Protein AF-T1IF25-F1 (afdb_monomer_lite)

Radius of gyration: 28.46 Å; chains: 1; bounding box: 79×57×65 Å

pLDDT: mean 77.23, std 15.13, range [43.88, 93.62]

Secondary structure (DSSP, 8-state):
--HHHHHHHHHHHHHHHHHHHHHHHTT-----------------------SS--SS-SSSHHHHHHHHHHHHHHHHHHHHHHHHHHHHTTGGGTTTT-TTHHIIIIIHHHHHHHT-S-----SSHHHHHHHTT--HHHHHHHHHHHHHHHHHHHHHHHHHHHHHHHHHHHHHHS-----

InterPro domains:
  IPR016719 Guided entry of tail-anchored proteins factor CAMLG [PF14963] (3-39)

Structure (mmCIF, N/CA/C/O backbone):
data_AF-T1IF25-F1
#
_entry.id   AF-T1IF25-F1
#
loop_
_atom_site.group_PDB
_atom_site.id
_atom_site.type_symbol
_atom_site.label_atom_id
_atom_site.label_alt_id
_atom_site.label_comp_id
_atom_site.label_asym_id
_atom_site.label_entity_id
_atom_site.label_seq_id
_atom_site.pdbx_PDB_ins_code
_atom_site.Cartn_x
_atom_site.Cartn_y
_atom_site.Cartn_z
_atom_site.occupancy
_atom_site.B_iso_or_equiv
_atom_site.auth_seq_id
_atom_site.auth_comp_id
_atom_site.auth_asym_id
_atom_site.auth_atom_id
_atom_site.pdbx_PDB_model_num
ATOM 1 N N . MET A 1 1 ? 49.041 -10.705 -25.505 1.00 64.25 1 MET A N 1
ATOM 2 C CA . MET A 1 1 ? 47.933 -11.659 -25.750 1.00 64.25 1 MET A CA 1
ATOM 3 C C . MET A 1 1 ? 47.394 -11.433 -27.155 1.00 64.25 1 MET A C 1
ATOM 5 O O . MET A 1 1 ? 46.808 -10.383 -27.405 1.00 64.25 1 MET A O 1
ATOM 9 N N . ASP A 1 2 ? 47.605 -12.387 -28.061 1.00 85.00 2 ASP A N 1
ATOM 10 C CA . ASP A 1 2 ? 47.211 -12.260 -29.470 1.00 85.00 2 ASP A CA 1
ATOM 11 C C . ASP A 1 2 ? 45.689 -12.212 -29.666 1.00 85.00 2 ASP A C 1
ATOM 13 O O . ASP A 1 2 ? 44.914 -12.852 -28.957 1.00 85.00 2 ASP A O 1
ATOM 17 N N . ALA A 1 3 ? 45.222 -11.444 -30.651 1.00 86.75 3 ALA A N 1
ATOM 18 C CA . ALA A 1 3 ? 43.794 -11.355 -30.981 1.00 86.75 3 ALA A CA 1
ATOM 19 C C . ALA A 1 3 ? 43.196 -12.719 -31.382 1.00 86.75 3 ALA A C 1
ATOM 21 O O . ALA A 1 3 ? 42.035 -13.010 -31.084 1.00 86.75 3 ALA A O 1
ATOM 22 N N . ARG A 1 4 ? 44.016 -13.582 -31.991 1.00 89.44 4 ARG A N 1
ATOM 23 C CA . ARG A 1 4 ? 43.636 -14.930 -32.419 1.00 89.44 4 ARG A CA 1
ATOM 24 C C . ARG A 1 4 ? 43.272 -15.839 -31.240 1.00 89.44 4 ARG A C 1
ATOM 26 O O . ARG A 1 4 ? 42.238 -16.499 -31.287 1.00 89.44 4 ARG A O 1
ATOM 33 N N . SER A 1 5 ? 44.035 -15.792 -30.145 1.00 88.81 5 SER A N 1
ATOM 34 C CA . SER A 1 5 ? 43.760 -16.624 -28.964 1.00 88.81 5 SER A CA 1
ATOM 35 C C . SER A 1 5 ? 42.458 -16.224 -28.258 1.00 88.81 5 SER A C 1
ATOM 37 O O . SER A 1 5 ? 41.712 -17.083 -27.789 1.00 88.81 5 SER A O 1
ATOM 39 N N . ARG A 1 6 ? 42.110 -14.928 -28.260 1.00 88.25 6 ARG A N 1
ATOM 40 C CA . ARG A 1 6 ? 40.828 -14.433 -27.723 1.00 88.25 6 ARG A CA 1
ATOM 41 C C . ARG A 1 6 ? 39.628 -14.891 -28.551 1.00 88.25 6 ARG A C 1
ATOM 43 O O . ARG A 1 6 ? 38.598 -15.267 -27.988 1.00 88.25 6 ARG A O 1
ATOM 50 N N . MET A 1 7 ? 39.755 -14.884 -29.877 1.00 89.31 7 MET A N 1
ATOM 51 C CA . MET A 1 7 ? 38.696 -15.356 -30.772 1.00 89.31 7 MET A CA 1
ATOM 52 C C . MET A 1 7 ? 38.455 -16.862 -30.605 1.00 89.31 7 MET A C 1
ATOM 54 O O . MET A 1 7 ? 37.305 -17.294 -30.500 1.00 89.31 7 MET A O 1
ATOM 58 N N . GLU A 1 8 ? 39.525 -17.652 -30.497 1.00 91.75 8 GLU A N 1
ATOM 59 C CA . GLU A 1 8 ? 39.437 -19.096 -30.264 1.00 91.75 8 GLU A CA 1
ATOM 60 C C . GLU A 1 8 ? 38.813 -19.425 -28.899 1.00 91.75 8 GLU A C 1
ATOM 62 O O . GLU A 1 8 ? 37.934 -20.286 -28.817 1.00 91.75 8 GLU A O 1
ATOM 67 N N . ALA A 1 9 ? 39.164 -18.684 -27.841 1.00 90.44 9 ALA A N 1
ATOM 68 C CA . ALA A 1 9 ? 38.546 -18.839 -26.523 1.00 90.44 9 ALA A CA 1
ATOM 69 C C . ALA A 1 9 ? 37.036 -18.531 -26.543 1.00 90.44 9 ALA A C 1
ATOM 71 O O . ALA A 1 9 ? 36.236 -19.271 -25.964 1.00 90.44 9 ALA A O 1
ATOM 72 N N . ARG A 1 10 ? 36.620 -17.471 -27.252 1.00 88.75 10 ARG A N 1
ATOM 73 C CA . ARG A 1 10 ? 35.197 -17.124 -27.400 1.00 88.75 10 ARG A CA 1
ATOM 74 C C . ARG A 1 10 ? 34.437 -18.191 -28.188 1.00 88.75 10 ARG A C 1
ATOM 76 O O . ARG A 1 10 ? 33.341 -18.571 -27.783 1.00 88.75 10 ARG A O 1
ATOM 83 N N . ARG A 1 11 ? 35.032 -18.716 -29.265 1.00 93.06 11 ARG A N 1
ATOM 84 C CA . ARG A 1 11 ? 34.446 -19.797 -30.072 1.00 93.06 11 ARG A CA 1
ATOM 85 C C . ARG A 1 11 ? 34.209 -21.059 -29.237 1.00 93.06 11 ARG A C 1
ATOM 87 O O . ARG A 1 11 ? 33.128 -21.633 -29.322 1.00 93.06 11 ARG A O 1
ATOM 94 N N . ARG A 1 12 ? 35.166 -21.449 -28.386 1.00 92.62 12 ARG A N 1
ATOM 95 C CA . ARG A 1 12 ? 35.017 -22.603 -27.478 1.00 92.62 12 ARG A CA 1
ATOM 96 C C . ARG A 1 12 ? 33.873 -22.417 -26.479 1.00 92.62 12 ARG A C 1
ATOM 98 O O . ARG A 1 12 ? 33.061 -23.322 -26.331 1.00 92.62 12 ARG A O 1
ATOM 105 N N . LYS A 1 13 ? 33.749 -21.234 -25.863 1.00 89.31 13 LYS A N 1
ATOM 106 C CA . LYS A 1 13 ? 32.645 -20.938 -24.928 1.00 89.31 13 LYS A CA 1
ATOM 107 C C . LYS A 1 13 ? 31.266 -21.029 -25.588 1.00 89.31 13 LYS A C 1
ATOM 109 O O . LYS A 1 13 ? 30.337 -21.546 -24.976 1.00 89.31 13 LYS A O 1
ATOM 114 N N . ILE A 1 14 ? 31.134 -20.545 -26.825 1.00 88.44 14 ILE A N 1
ATOM 115 C CA . ILE A 1 14 ? 29.867 -20.613 -27.571 1.00 88.44 14 ILE A CA 1
ATOM 116 C C . ILE A 1 14 ? 29.489 -22.070 -27.856 1.00 88.44 14 ILE A C 1
ATOM 118 O O . ILE A 1 14 ? 28.343 -22.451 -27.634 1.00 88.44 14 ILE A O 1
ATOM 122 N N . LEU A 1 15 ? 30.452 -22.886 -28.294 1.00 90.25 15 LEU A N 1
ATOM 123 C CA . LEU A 1 15 ? 30.216 -24.303 -28.575 1.00 90.25 15 LEU A CA 1
ATOM 124 C C . LEU A 1 15 ? 29.835 -25.083 -27.312 1.00 90.25 15 LEU A C 1
ATOM 126 O O . LEU A 1 15 ? 28.842 -25.800 -27.336 1.00 90.25 15 LEU A O 1
ATOM 130 N N . MET A 1 16 ? 30.538 -24.868 -26.195 1.00 88.00 16 MET A N 1
ATOM 131 C CA . MET A 1 16 ? 30.204 -25.504 -24.912 1.00 88.00 16 MET A CA 1
ATOM 132 C C . MET A 1 16 ? 28.802 -25.123 -24.419 1.00 88.00 16 MET A C 1
ATOM 134 O O . MET A 1 16 ? 28.064 -25.970 -23.923 1.00 88.00 16 MET A O 1
ATOM 138 N N . ASN A 1 17 ? 28.398 -23.857 -24.580 1.00 89.12 17 ASN A N 1
ATOM 139 C CA . ASN A 1 17 ? 27.050 -23.425 -24.207 1.00 89.12 17 ASN A CA 1
ATOM 140 C C . ASN A 1 17 ? 25.980 -24.070 -25.104 1.00 89.12 17 ASN A C 1
ATOM 142 O O . ASN A 1 17 ? 24.959 -24.542 -24.605 1.00 89.12 17 ASN A O 1
ATOM 146 N N . ALA A 1 18 ? 26.225 -24.134 -26.417 1.00 85.06 18 ALA A N 1
ATOM 147 C CA . ALA A 1 18 ? 25.321 -24.782 -27.363 1.00 85.06 18 ALA A CA 1
ATOM 148 C C . ALA A 1 18 ? 25.164 -26.285 -27.074 1.00 85.06 18 ALA A C 1
ATOM 150 O O . ALA A 1 18 ? 24.042 -26.788 -27.062 1.00 85.06 18 ALA A O 1
ATOM 151 N N . GLU A 1 19 ? 26.261 -26.979 -26.769 1.00 87.56 19 GLU A N 1
ATOM 152 C CA . GLU A 1 19 ? 26.261 -28.400 -26.410 1.00 87.56 19 GLU A CA 1
ATOM 153 C C . GLU A 1 19 ? 25.505 -28.659 -25.099 1.00 87.56 19 GLU A C 1
ATOM 155 O O . GLU A 1 19 ? 24.646 -29.539 -25.045 1.00 87.56 19 GLU A O 1
ATOM 160 N N . ALA A 1 20 ? 25.727 -27.835 -24.070 1.00 84.38 20 ALA A N 1
ATOM 161 C CA . ALA A 1 20 ? 24.993 -27.929 -22.808 1.00 84.38 20 ALA A CA 1
ATOM 162 C C . ALA A 1 20 ? 23.478 -27.734 -23.003 1.00 84.38 20 ALA A C 1
ATOM 164 O O . ALA A 1 20 ? 22.670 -28.476 -22.437 1.00 84.38 20 ALA A O 1
ATOM 165 N N . ARG A 1 21 ? 23.073 -26.767 -23.841 1.00 84.75 21 ARG A N 1
ATOM 166 C CA . ARG A 1 21 ? 21.657 -26.546 -24.183 1.00 84.75 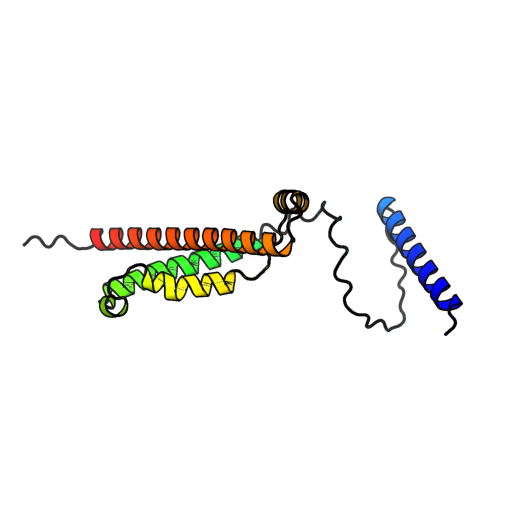21 ARG A CA 1
ATOM 167 C C . ARG A 1 21 ? 21.063 -27.727 -24.945 1.00 84.75 21 ARG A C 1
ATOM 169 O O . ARG A 1 21 ? 19.937 -28.121 -24.653 1.00 84.75 21 ARG A O 1
ATOM 176 N N . MET A 1 22 ? 21.809 -28.296 -25.888 1.00 84.62 22 MET A N 1
ATOM 177 C CA . MET A 1 22 ? 21.365 -29.450 -26.667 1.00 84.62 22 MET A CA 1
ATOM 178 C C . MET A 1 22 ? 21.191 -30.691 -25.784 1.00 84.62 22 MET A C 1
ATOM 180 O O . MET A 1 22 ? 20.152 -31.342 -25.850 1.00 84.62 22 MET A O 1
ATOM 184 N N . ASN A 1 23 ? 22.145 -30.972 -24.892 1.00 85.31 23 ASN A N 1
ATOM 185 C CA . ASN A 1 23 ? 22.061 -32.100 -23.961 1.00 85.31 23 ASN A CA 1
ATOM 186 C C . ASN A 1 23 ? 20.857 -31.983 -23.014 1.00 85.31 23 ASN A C 1
ATOM 188 O O . ASN A 1 23 ? 20.176 -32.979 -22.773 1.00 85.31 23 ASN A O 1
ATOM 192 N N . LYS A 1 24 ? 20.537 -30.762 -22.558 1.00 84.19 24 LYS A N 1
ATOM 193 C CA . LYS A 1 24 ? 19.335 -30.488 -21.755 1.00 84.19 24 LYS A CA 1
ATOM 194 C C . LYS A 1 24 ? 18.037 -30.791 -22.515 1.00 84.19 24 LYS A C 1
ATOM 196 O O . LYS A 1 24 ? 17.118 -31.345 -21.927 1.00 84.19 24 LYS A O 1
ATOM 201 N N . ILE A 1 25 ? 17.962 -30.453 -23.806 1.00 83.12 25 ILE A N 1
ATOM 202 C CA . ILE A 1 25 ? 16.785 -30.740 -24.650 1.00 83.12 25 ILE A CA 1
ATOM 203 C C . ILE A 1 25 ? 16.655 -32.243 -24.924 1.00 83.12 25 ILE A C 1
ATOM 205 O O . ILE A 1 25 ? 15.550 -32.772 -24.945 1.00 83.12 25 ILE A O 1
ATOM 209 N N . MET A 1 26 ? 17.776 -32.946 -25.096 1.00 85.25 26 MET A N 1
ATOM 210 C CA . MET A 1 26 ? 17.784 -34.386 -25.366 1.00 85.25 26 MET A CA 1
ATOM 211 C C . MET A 1 26 ? 17.507 -35.259 -24.131 1.00 85.25 26 MET A C 1
ATOM 213 O O . MET A 1 26 ? 17.527 -36.481 -24.251 1.00 85.25 26 MET A O 1
ATOM 217 N N . GLY A 1 27 ? 17.293 -34.667 -22.948 1.00 83.38 27 GLY A N 1
ATOM 218 C CA . GLY A 1 27 ? 17.031 -35.412 -21.713 1.00 83.38 27 GLY A CA 1
ATOM 219 C C . GLY A 1 27 ? 18.188 -36.317 -21.278 1.00 83.38 27 GLY A C 1
ATOM 220 O O . GLY A 1 27 ? 17.987 -37.228 -20.477 1.00 83.38 27 GLY A O 1
ATOM 221 N N . LYS A 1 28 ? 19.400 -36.096 -21.805 1.00 79.38 28 LYS A N 1
ATOM 222 C CA . LYS A 1 28 ? 20.576 -36.859 -21.388 1.00 79.38 28 LYS A CA 1
ATOM 223 C C . LYS A 1 28 ? 20.979 -36.393 -19.985 1.00 79.38 28 LYS A C 1
ATOM 225 O O . LYS A 1 28 ? 21.111 -35.181 -19.790 1.00 79.38 28 LYS A O 1
ATOM 230 N N . PRO A 1 29 ? 21.174 -37.306 -19.015 1.00 68.44 29 PRO A N 1
ATOM 231 C CA . PRO A 1 29 ? 21.666 -36.932 -17.697 1.00 68.44 29 PRO A CA 1
ATOM 232 C C . PRO A 1 29 ? 23.011 -36.222 -17.869 1.00 68.44 29 PRO A C 1
ATOM 234 O O . PRO A 1 29 ? 23.917 -36.722 -18.533 1.00 68.44 29 PRO A O 1
ATOM 237 N N . TYR A 1 30 ? 23.097 -35.001 -17.345 1.00 63.19 30 TYR A N 1
ATOM 238 C CA . TYR A 1 30 ? 24.302 -34.190 -17.415 1.00 63.19 30 TYR A CA 1
ATOM 239 C C . TYR A 1 30 ? 25.357 -34.819 -16.501 1.00 63.19 30 TYR A C 1
ATOM 241 O O . TYR A 1 30 ? 25.288 -34.665 -15.283 1.00 63.19 30 TYR A O 1
ATOM 249 N N . GLU A 1 31 ? 26.317 -35.545 -17.074 1.00 68.00 31 GLU A N 1
ATOM 250 C CA . GLU A 1 31 ? 27.509 -35.952 -16.334 1.00 68.00 31 GLU A CA 1
ATOM 251 C C . GLU A 1 31 ? 28.360 -34.707 -16.091 1.00 68.00 31 GLU A C 1
ATOM 253 O O . GLU A 1 31 ? 29.011 -34.165 -16.989 1.00 68.00 31 GLU A O 1
ATOM 258 N N . MET A 1 32 ? 28.284 -34.207 -14.861 1.00 55.75 32 MET A N 1
ATOM 259 C CA . MET A 1 32 ? 29.058 -33.074 -14.383 1.00 55.75 32 MET A CA 1
ATOM 260 C C . MET A 1 32 ? 30.516 -33.524 -14.289 1.00 55.75 32 MET A C 1
ATOM 262 O O . MET A 1 32 ? 30.965 -34.044 -13.277 1.00 55.75 32 MET A O 1
ATOM 266 N N . LYS A 1 33 ? 31.249 -33.405 -15.399 1.00 58.69 33 LYS A N 1
ATOM 267 C CA . LYS A 1 33 ? 32.688 -33.645 -15.410 1.00 58.69 33 LYS A CA 1
ATOM 268 C C . LYS A 1 33 ? 33.339 -32.474 -14.685 1.00 58.69 33 LYS A C 1
ATOM 270 O O . LYS A 1 33 ? 33.445 -31.388 -15.254 1.00 58.69 33 LYS A O 1
ATOM 275 N N . ASP A 1 34 ? 33.678 -32.703 -13.419 1.00 54.19 34 ASP A N 1
ATOM 276 C CA . ASP A 1 34 ? 34.286 -31.742 -12.504 1.00 54.19 34 ASP A CA 1
ATOM 277 C C . ASP A 1 34 ? 35.460 -31.017 -13.167 1.00 54.19 34 ASP A C 1
ATOM 279 O O . ASP A 1 34 ? 36.566 -31.540 -13.304 1.00 54.19 34 ASP A O 1
ATOM 283 N N . ALA A 1 35 ? 35.202 -29.786 -13.600 1.00 53.34 35 ALA A N 1
ATOM 284 C CA . ALA A 1 35 ? 36.230 -28.834 -13.970 1.00 53.34 35 ALA A CA 1
ATOM 285 C C . ALA A 1 35 ? 36.647 -28.091 -12.697 1.00 53.34 35 ALA A C 1
ATOM 287 O O . ALA A 1 35 ? 36.254 -26.946 -12.463 1.00 53.34 35 ALA A O 1
ATOM 288 N N . LEU A 1 36 ? 37.434 -28.772 -11.862 1.00 58.09 36 LEU A N 1
ATOM 289 C CA . LEU A 1 36 ? 38.383 -28.087 -10.998 1.00 58.09 36 LEU A CA 1
ATOM 290 C C . LEU A 1 36 ? 39.420 -27.456 -11.936 1.00 58.09 36 LEU A C 1
ATOM 292 O O . LEU A 1 36 ? 40.178 -28.172 -12.582 1.00 58.09 36 LEU A O 1
ATOM 296 N N . ASP A 1 37 ? 39.337 -26.143 -12.138 1.00 47.44 37 ASP A N 1
ATOM 297 C CA . ASP A 1 37 ? 40.474 -25.237 -11.955 1.00 47.44 37 ASP A CA 1
ATOM 298 C C . ASP A 1 37 ? 40.253 -23.856 -12.590 1.00 47.44 37 ASP A C 1
ATOM 300 O O . ASP A 1 37 ? 39.812 -23.694 -13.728 1.00 47.44 37 ASP A O 1
ATOM 304 N N . ALA A 1 38 ? 40.698 -22.869 -11.814 1.00 49.00 38 ALA A N 1
ATOM 305 C CA . ALA A 1 38 ? 41.220 -21.572 -12.229 1.00 49.00 38 ALA A CA 1
ATOM 306 C C . ALA A 1 38 ? 40.239 -20.484 -12.726 1.00 49.00 38 ALA A C 1
ATOM 308 O O . ALA A 1 38 ? 39.991 -20.283 -13.910 1.00 49.00 38 ALA A O 1
ATOM 309 N N . ALA A 1 39 ? 39.847 -19.667 -11.744 1.00 51.88 39 ALA A N 1
ATOM 310 C CA . ALA A 1 39 ? 40.307 -18.282 -11.595 1.00 51.88 39 ALA A CA 1
ATOM 311 C C . ALA A 1 39 ? 39.876 -17.197 -12.610 1.00 51.88 39 ALA A C 1
ATOM 313 O O . ALA A 1 39 ? 40.082 -17.273 -13.816 1.00 51.88 39 ALA A O 1
ATOM 314 N N . ASN A 1 40 ? 39.454 -16.075 -12.012 1.00 54.19 40 ASN A N 1
ATOM 315 C CA . ASN A 1 40 ? 39.461 -14.710 -12.546 1.00 54.19 40 ASN A CA 1
ATOM 316 C C . ASN A 1 40 ? 38.538 -14.393 -13.729 1.00 54.19 40 ASN A C 1
ATOM 318 O O . ASN A 1 40 ? 38.981 -14.301 -14.870 1.00 54.19 40 ASN A O 1
ATOM 322 N N . VAL A 1 41 ? 37.292 -14.012 -13.418 1.00 47.44 41 VAL A N 1
ATOM 323 C CA . VAL A 1 41 ? 36.621 -12.911 -14.131 1.00 47.44 41 VAL A CA 1
ATOM 324 C C . VAL A 1 41 ? 35.794 -12.090 -13.136 1.00 47.44 41 VAL A C 1
ATOM 326 O O . VAL A 1 41 ? 34.608 -12.333 -12.931 1.00 47.44 41 VAL A O 1
ATOM 329 N N . SER A 1 42 ? 36.429 -11.083 -12.536 1.00 52.12 42 SER A N 1
ATOM 330 C CA . SER A 1 42 ? 35.746 -9.839 -12.193 1.00 52.12 42 SER A CA 1
ATOM 331 C C . SER A 1 42 ? 35.396 -9.142 -13.513 1.00 52.12 42 SER A C 1
ATOM 333 O O . SER A 1 42 ? 36.261 -8.676 -14.250 1.00 52.12 42 SER A O 1
ATOM 335 N N . GLY A 1 43 ? 34.116 -9.157 -13.868 1.00 45.81 43 GLY A N 1
ATOM 336 C CA . GLY A 1 43 ? 33.600 -8.542 -15.084 1.00 45.81 43 GLY A CA 1
ATOM 337 C C . GLY A 1 43 ? 32.211 -8.003 -14.805 1.00 45.81 43 GLY A C 1
ATOM 338 O O . GLY A 1 43 ? 31.304 -8.751 -14.454 1.00 45.81 43 GLY A O 1
ATOM 339 N N . GLU A 1 44 ? 32.092 -6.688 -14.893 1.00 44.31 44 GLU A N 1
ATOM 340 C CA . GLU A 1 44 ? 30.930 -5.900 -14.522 1.00 44.31 44 GLU A CA 1
ATOM 341 C C . GLU A 1 44 ? 29.631 -6.346 -15.211 1.00 44.31 44 GLU A C 1
ATOM 343 O O . GLU A 1 44 ? 29.580 -6.617 -16.409 1.00 44.31 44 GLU A O 1
ATOM 348 N N . ARG A 1 45 ? 28.572 -6.390 -14.392 1.00 48.50 45 ARG A N 1
ATOM 349 C CA . ARG A 1 45 ? 27.156 -6.129 -14.694 1.00 48.50 45 ARG A CA 1
ATOM 350 C C . ARG A 1 45 ? 26.787 -6.084 -16.183 1.00 48.50 45 ARG A C 1
ATOM 352 O O . ARG A 1 45 ? 26.772 -5.022 -16.795 1.00 48.50 45 ARG A O 1
ATOM 359 N N . ASN A 1 46 ? 26.322 -7.216 -16.706 1.00 44.88 46 ASN A N 1
ATOM 360 C CA . ASN A 1 46 ? 25.482 -7.247 -17.902 1.00 44.88 46 ASN A CA 1
ATOM 361 C C . ASN A 1 46 ? 24.035 -7.558 -17.483 1.00 44.88 46 ASN A C 1
ATOM 363 O O . ASN A 1 46 ? 23.555 -8.688 -17.564 1.00 44.88 46 ASN A O 1
ATOM 367 N N . ILE A 1 47 ? 23.369 -6.537 -16.938 1.00 52.78 47 ILE A N 1
ATOM 368 C CA . ILE A 1 47 ? 21.927 -6.528 -16.679 1.00 52.78 47 ILE A CA 1
ATOM 369 C C . ILE A 1 47 ? 21.269 -6.164 -18.008 1.00 52.78 47 ILE A C 1
ATOM 371 O O . ILE A 1 47 ? 21.184 -4.986 -18.321 1.00 52.78 47 ILE A O 1
ATOM 375 N N . CYS A 1 48 ? 20.908 -7.167 -18.810 1.00 53.12 48 CYS A N 1
ATOM 376 C CA . CYS A 1 48 ? 19.847 -7.128 -19.829 1.00 53.12 48 CYS A CA 1
ATOM 377 C C . CYS A 1 48 ? 19.975 -8.370 -20.714 1.00 53.12 48 CYS A C 1
ATOM 379 O O . CYS A 1 48 ? 20.708 -8.337 -21.692 1.00 53.12 48 CYS A O 1
ATOM 381 N N . ASN A 1 49 ? 19.310 -9.472 -20.343 1.00 43.94 49 ASN A N 1
ATOM 382 C CA . ASN A 1 49 ? 18.847 -10.533 -21.262 1.00 43.94 49 ASN A CA 1
ATOM 383 C C . ASN A 1 49 ? 17.936 -11.550 -20.536 1.00 43.94 49 ASN A C 1
ATOM 385 O O . ASN A 1 49 ? 18.050 -12.759 -20.715 1.00 43.94 49 ASN A O 1
ATOM 389 N N . GLY A 1 50 ? 17.027 -11.059 -19.688 1.00 43.88 50 GLY A N 1
ATOM 390 C CA . GLY A 1 50 ? 16.103 -11.888 -18.902 1.00 43.88 50 GLY A CA 1
ATOM 391 C C . GLY A 1 50 ? 14.636 -11.814 -19.337 1.00 43.88 50 GLY A C 1
ATOM 392 O O . GLY A 1 50 ? 13.776 -12.109 -18.521 1.00 43.88 50 GLY A O 1
ATOM 393 N N . PHE A 1 51 ? 14.322 -11.377 -20.564 1.00 46.91 51 PHE A N 1
ATOM 394 C CA . PHE A 1 51 ? 12.933 -11.076 -20.962 1.00 46.91 51 PHE A CA 1
ATOM 395 C C . PHE A 1 51 ? 12.215 -12.191 -21.756 1.00 46.91 51 PHE A C 1
ATOM 397 O O . PHE A 1 51 ? 11.052 -12.031 -22.096 1.00 46.91 51 PHE A O 1
ATOM 404 N N . LEU A 1 52 ? 12.862 -13.327 -22.058 1.00 48.56 52 LEU A N 1
ATOM 405 C CA . LEU A 1 52 ? 12.274 -14.370 -22.928 1.00 48.56 52 LEU A CA 1
ATOM 406 C C . LEU A 1 52 ? 12.274 -15.799 -22.352 1.00 48.56 52 LEU A C 1
ATOM 408 O O . LEU A 1 52 ? 12.143 -16.753 -23.107 1.00 48.56 52 LEU A O 1
ATOM 412 N N . ASN A 1 53 ? 12.359 -15.967 -21.029 1.00 44.12 53 ASN A N 1
ATOM 413 C CA . ASN A 1 53 ? 12.102 -17.261 -20.374 1.00 44.12 53 ASN A CA 1
ATOM 414 C C . ASN A 1 53 ? 10.866 -17.157 -19.468 1.00 44.12 53 ASN A C 1
ATOM 416 O O . ASN A 1 53 ? 10.968 -17.234 -18.246 1.00 44.12 53 ASN A O 1
ATOM 420 N N . GLY A 1 54 ? 9.702 -16.924 -20.069 1.00 52.00 54 GLY A N 1
ATOM 421 C CA . GLY A 1 54 ? 8.419 -16.935 -19.373 1.00 52.00 54 GLY A CA 1
ATOM 422 C C . GLY A 1 54 ? 7.713 -18.270 -19.554 1.00 52.00 54 GLY A C 1
ATOM 423 O O . GLY A 1 54 ? 6.822 -18.329 -20.381 1.00 52.00 54 GLY A O 1
ATOM 424 N N . GLU A 1 55 ? 8.114 -19.319 -18.824 1.00 46.28 55 GLU A N 1
ATOM 425 C CA . GLU A 1 55 ? 7.313 -20.557 -18.701 1.00 46.28 55 GLU A CA 1
ATOM 426 C C . GLU A 1 55 ? 7.870 -21.529 -17.633 1.00 46.28 55 GLU A C 1
ATOM 428 O O . GLU A 1 55 ? 8.189 -22.672 -17.927 1.00 46.28 55 GLU A O 1
ATOM 433 N N . ALA A 1 56 ? 8.071 -21.080 -16.383 1.00 44.22 56 ALA A N 1
ATOM 434 C CA . ALA A 1 56 ? 8.285 -21.996 -15.234 1.00 44.22 56 ALA A CA 1
ATOM 435 C C . ALA A 1 56 ? 8.207 -21.345 -13.830 1.00 44.22 56 ALA A C 1
ATOM 437 O O . ALA A 1 56 ? 8.465 -22.023 -12.840 1.00 44.22 56 ALA A O 1
ATOM 438 N N . ALA A 1 57 ? 7.904 -20.047 -13.700 1.00 47.72 57 ALA A N 1
ATOM 439 C CA . ALA A 1 57 ? 7.981 -19.333 -12.415 1.00 47.72 57 ALA A CA 1
ATOM 440 C C . ALA A 1 57 ? 6.614 -19.071 -11.749 1.00 47.72 57 ALA A C 1
ATOM 442 O O . ALA A 1 57 ? 6.496 -18.194 -10.904 1.00 47.72 57 ALA A O 1
ATOM 443 N N . THR A 1 58 ? 5.560 -19.805 -12.112 1.00 50.16 58 THR A N 1
ATOM 444 C CA . THR A 1 58 ? 4.187 -19.491 -11.678 1.00 50.16 58 THR A CA 1
ATOM 445 C C . THR A 1 58 ? 3.759 -20.091 -10.335 1.00 50.16 58 THR A C 1
ATOM 447 O O . THR A 1 58 ? 2.650 -19.797 -9.901 1.00 50.16 58 THR A O 1
ATOM 450 N N . SER A 1 59 ? 4.585 -20.884 -9.635 1.00 48.28 59 SER A N 1
ATOM 451 C CA . SER A 1 59 ? 4.143 -21.528 -8.379 1.00 48.28 59 SER A CA 1
ATOM 452 C C . SER A 1 59 ? 4.803 -21.033 -7.088 1.00 48.28 59 SER A C 1
ATOM 454 O O . SER A 1 59 ? 4.266 -21.310 -6.023 1.00 48.28 59 SER A O 1
ATOM 456 N N . PHE A 1 60 ? 5.918 -20.293 -7.138 1.00 48.31 60 PHE A N 1
ATOM 457 C CA . PHE A 1 60 ? 6.640 -19.858 -5.923 1.00 48.31 60 PHE A CA 1
ATOM 458 C C . PHE A 1 60 ? 6.464 -18.374 -5.561 1.00 48.31 60 PHE A C 1
ATOM 460 O O . PHE A 1 60 ? 6.836 -17.959 -4.467 1.00 48.31 60 PHE A O 1
ATOM 467 N N . GLU A 1 61 ? 5.858 -17.565 -6.432 1.00 50.38 61 GLU A N 1
ATOM 468 C CA . GLU A 1 61 ? 5.677 -16.121 -6.197 1.00 50.38 61 GLU A CA 1
ATOM 469 C C . GLU A 1 61 ? 4.411 -15.782 -5.380 1.00 50.38 61 GLU A C 1
ATOM 471 O O . GLU A 1 61 ? 4.251 -14.664 -4.881 1.00 50.38 61 GLU A O 1
ATOM 476 N N . ASN A 1 62 ? 3.510 -16.754 -5.195 1.00 53.31 62 ASN A N 1
ATOM 477 C CA . ASN A 1 62 ? 2.205 -16.513 -4.576 1.00 53.31 62 ASN A CA 1
ATOM 478 C C . ASN A 1 62 ? 2.228 -16.607 -3.034 1.00 53.31 62 ASN A C 1
ATOM 480 O O . ASN A 1 62 ? 1.456 -15.920 -2.370 1.00 53.31 62 ASN A O 1
ATOM 484 N N . GLU A 1 63 ? 3.140 -17.388 -2.439 1.00 53.62 63 GLU A N 1
ATOM 485 C CA . GLU A 1 63 ? 3.225 -17.532 -0.971 1.00 53.62 63 GLU A CA 1
ATOM 486 C C . GLU A 1 63 ? 3.957 -16.372 -0.277 1.00 53.62 63 GLU A C 1
ATOM 488 O O . GLU A 1 63 ? 3.629 -16.011 0.852 1.00 53.62 63 GLU A O 1
ATOM 493 N N . ILE A 1 64 ? 4.910 -15.720 -0.948 1.00 55.75 64 ILE A N 1
ATOM 494 C CA . ILE A 1 64 ? 5.644 -14.580 -0.367 1.00 55.75 64 ILE A CA 1
ATOM 495 C C . ILE A 1 64 ? 4.750 -13.327 -0.306 1.00 55.75 64 ILE A C 1
ATOM 497 O O . ILE A 1 64 ? 4.887 -12.490 0.588 1.00 55.75 64 ILE A O 1
ATOM 501 N N . SER A 1 65 ? 3.777 -13.213 -1.214 1.00 59.16 65 SER A N 1
ATOM 502 C CA . SER A 1 65 ? 2.902 -12.040 -1.309 1.00 59.16 65 SER A CA 1
ATOM 503 C C . SER A 1 65 ? 1.872 -11.949 -0.177 1.00 59.16 65 SER A C 1
ATOM 505 O O . SER A 1 65 ? 1.505 -10.845 0.231 1.00 59.16 65 SER A O 1
ATOM 507 N N . THR A 1 66 ? 1.418 -13.079 0.371 1.00 67.25 66 THR A N 1
ATOM 508 C CA . THR A 1 66 ? 0.372 -13.101 1.411 1.00 67.25 66 THR A CA 1
ATOM 509 C C . THR A 1 66 ? 0.894 -12.648 2.771 1.00 67.25 66 THR A C 1
ATOM 511 O O . THR A 1 66 ? 0.221 -11.888 3.467 1.00 67.25 66 THR A O 1
ATOM 514 N N . THR A 1 67 ? 2.116 -13.036 3.140 1.00 72.31 67 THR A N 1
ATOM 515 C CA . THR A 1 67 ? 2.724 -12.641 4.423 1.00 72.31 67 THR A CA 1
ATOM 516 C C . THR A 1 67 ? 3.020 -11.140 4.477 1.00 72.31 67 THR A C 1
ATOM 518 O O . THR A 1 67 ? 2.684 -10.478 5.461 1.00 72.31 67 THR A O 1
ATOM 521 N N . ALA A 1 68 ? 3.547 -10.572 3.389 1.00 70.75 68 ALA A N 1
ATOM 522 C CA . ALA A 1 68 ? 3.796 -9.136 3.277 1.00 70.75 68 ALA A CA 1
ATOM 523 C C . ALA A 1 68 ? 2.496 -8.312 3.267 1.00 70.75 68 ALA A C 1
ATOM 525 O O . ALA A 1 68 ? 2.444 -7.221 3.836 1.00 70.75 68 ALA A O 1
ATOM 526 N N . PHE A 1 69 ? 1.435 -8.827 2.641 1.00 72.25 69 PHE A N 1
ATOM 527 C CA . PHE A 1 69 ? 0.128 -8.174 2.635 1.00 72.25 69 PHE A CA 1
ATOM 528 C C . PHE A 1 69 ? -0.510 -8.145 4.030 1.00 72.25 69 PHE A C 1
ATOM 530 O O . PHE A 1 69 ? -0.992 -7.098 4.460 1.00 72.25 69 PHE A O 1
ATOM 537 N N . ASN A 1 70 ? -0.442 -9.254 4.771 1.00 80.06 70 ASN A N 1
ATOM 538 C CA . ASN A 1 70 ? -0.976 -9.337 6.131 1.00 80.06 70 ASN A CA 1
ATOM 539 C C . ASN A 1 70 ? -0.262 -8.380 7.096 1.00 80.06 70 ASN A C 1
ATOM 541 O O . ASN A 1 70 ? -0.919 -7.716 7.894 1.00 80.06 70 ASN A O 1
ATOM 545 N N . ALA A 1 71 ? 1.064 -8.244 6.985 1.00 79.25 71 ALA A N 1
ATOM 546 C CA 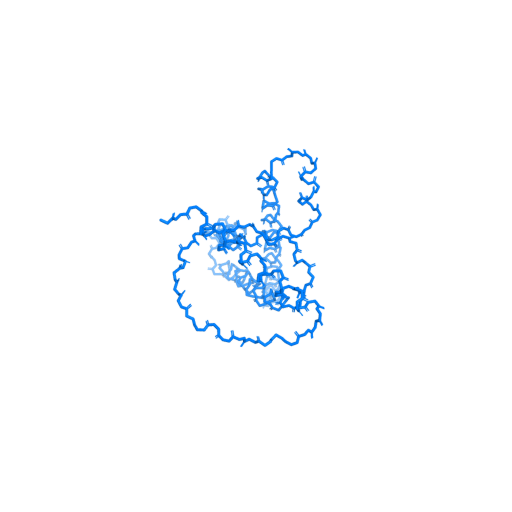. ALA A 1 71 ? 1.810 -7.261 7.771 1.00 79.25 71 ALA A CA 1
ATOM 547 C C . ALA A 1 71 ? 1.317 -5.825 7.502 1.00 79.25 71 ALA A C 1
ATOM 549 O O . ALA A 1 71 ? 1.024 -5.080 8.433 1.00 79.25 71 ALA A O 1
ATOM 550 N N . ARG A 1 72 ? 1.110 -5.469 6.227 1.00 76.50 72 ARG A N 1
ATOM 551 C CA . ARG A 1 72 ? 0.619 -4.138 5.819 1.00 76.50 72 ARG A CA 1
ATOM 552 C C . ARG A 1 72 ? -0.803 -3.841 6.294 1.00 76.50 72 ARG A C 1
ATOM 554 O O . ARG A 1 72 ? -1.115 -2.697 6.635 1.00 76.50 72 ARG A O 1
ATOM 561 N N . LEU A 1 73 ? -1.671 -4.854 6.292 1.00 80.06 73 LEU A N 1
ATOM 562 C CA . LEU A 1 73 ? -3.022 -4.741 6.838 1.00 80.06 73 LEU A CA 1
ATOM 563 C C . LEU A 1 73 ? -2.976 -4.440 8.335 1.00 80.06 73 LEU A C 1
ATOM 565 O O . LEU A 1 73 ? -3.644 -3.509 8.781 1.00 80.06 73 LEU A O 1
ATOM 569 N N . ASN A 1 74 ? -2.154 -5.174 9.086 1.00 86.00 74 ASN A N 1
ATOM 570 C CA . ASN A 1 74 ? -2.038 -5.001 10.531 1.00 86.00 74 ASN A CA 1
ATOM 571 C C . ASN A 1 74 ? -1.589 -3.584 10.906 1.00 86.00 74 ASN A C 1
ATOM 573 O O . ASN A 1 74 ? -2.199 -2.976 11.784 1.00 86.00 74 ASN A O 1
ATOM 577 N N . ASP A 1 75 ? -0.607 -3.020 10.198 1.00 82.75 75 ASP A N 1
ATOM 578 C CA . ASP A 1 75 ? -0.121 -1.656 10.460 1.00 82.75 75 ASP A CA 1
ATOM 579 C C . ASP A 1 75 ? -1.214 -0.600 10.233 1.00 82.75 75 ASP A C 1
ATOM 581 O O . ASP A 1 75 ? -1.366 0.350 11.003 1.00 82.75 75 ASP A O 1
ATOM 585 N N . SER A 1 76 ? -2.025 -0.789 9.191 1.00 79.25 76 SER A N 1
ATOM 586 C CA . SER A 1 76 ? -3.112 0.131 8.837 1.00 79.25 76 SER A CA 1
ATOM 587 C C . SER A 1 76 ? -4.271 0.057 9.832 1.00 79.25 76 SER A C 1
ATOM 589 O O . SER A 1 76 ? -4.832 1.083 10.221 1.00 79.25 76 SER A O 1
ATOM 591 N N . VAL A 1 77 ? -4.610 -1.158 10.276 1.00 85.62 77 VAL A N 1
ATOM 592 C CA . VAL A 1 77 ? -5.619 -1.397 11.316 1.00 85.62 77 VAL A CA 1
ATOM 593 C C . VAL A 1 77 ? -5.158 -0.792 12.641 1.00 85.62 77 VAL A C 1
ATOM 595 O O . VAL A 1 77 ? -5.928 -0.081 13.289 1.00 85.62 77 VAL A O 1
ATOM 598 N N . LEU A 1 78 ? -3.892 -0.999 13.015 1.00 87.94 78 LEU A N 1
ATOM 599 C CA . LEU A 1 78 ? -3.304 -0.420 14.221 1.00 87.94 78 LEU A CA 1
ATOM 600 C C . LEU A 1 78 ? -3.357 1.111 14.180 1.00 87.94 78 LEU A C 1
ATOM 602 O O . LEU A 1 78 ? -3.735 1.731 15.171 1.00 87.94 78 LEU A O 1
ATOM 606 N N . LEU A 1 79 ? -3.058 1.722 13.029 1.00 85.31 79 LEU A N 1
ATOM 607 C CA . LEU A 1 79 ? -3.154 3.170 12.849 1.00 85.31 79 LEU A CA 1
ATOM 608 C C . LEU A 1 79 ? -4.597 3.680 13.029 1.00 85.31 79 LEU A C 1
ATOM 610 O O . LEU A 1 79 ? -4.812 4.698 13.692 1.00 85.31 79 LEU A O 1
ATOM 614 N N . GLY A 1 80 ? -5.594 2.969 12.493 1.00 83.00 80 GLY A N 1
ATOM 615 C CA . GLY A 1 80 ? -7.017 3.286 12.685 1.00 83.00 80 GLY A CA 1
ATOM 616 C C . GLY A 1 80 ? -7.474 3.172 14.146 1.00 83.00 80 GLY A C 1
ATOM 617 O O . GLY A 1 80 ? -8.222 4.015 14.643 1.00 83.00 80 GLY A O 1
ATOM 618 N N . ILE A 1 81 ? -6.975 2.170 14.873 1.00 87.00 81 ILE A N 1
ATOM 619 C CA . ILE A 1 81 ? -7.251 2.007 16.308 1.00 87.00 81 ILE A CA 1
ATOM 620 C C . ILE A 1 81 ? -6.584 3.121 17.119 1.00 87.00 81 ILE A C 1
ATOM 622 O O . ILE A 1 81 ? -7.232 3.762 17.947 1.00 87.00 81 ILE A O 1
ATOM 626 N N . LEU A 1 82 ? -5.300 3.382 16.863 1.00 87.50 82 LEU A N 1
ATOM 627 C CA . LEU A 1 82 ? -4.505 4.371 17.588 1.00 87.50 82 LEU A CA 1
ATOM 628 C C . LEU A 1 82 ? -5.070 5.785 17.417 1.00 87.50 82 LEU A C 1
ATOM 630 O O . LEU A 1 82 ? -5.149 6.546 18.377 1.00 87.50 82 LEU A O 1
ATOM 634 N N . THR A 1 83 ? -5.506 6.132 16.207 1.00 85.88 83 THR A N 1
ATOM 635 C CA . THR A 1 83 ? -6.158 7.421 15.935 1.00 85.88 83 THR A CA 1
ATOM 636 C C . THR A 1 83 ? -7.466 7.565 16.690 1.00 85.88 83 THR A C 1
ATOM 638 O O . THR A 1 83 ? -7.684 8.594 17.326 1.00 85.88 83 THR A O 1
ATOM 641 N N . ARG A 1 84 ? -8.318 6.535 16.705 1.00 84.00 84 ARG A N 1
ATOM 642 C CA . ARG A 1 84 ? -9.565 6.583 17.474 1.00 84.00 84 ARG A CA 1
ATOM 643 C C . ARG A 1 84 ? -9.316 6.667 18.983 1.00 84.00 84 ARG A C 1
ATOM 645 O O . ARG A 1 84 ? -9.998 7.441 19.650 1.00 84.00 84 ARG A O 1
ATOM 652 N N . LEU A 1 85 ? -8.324 5.942 19.505 1.00 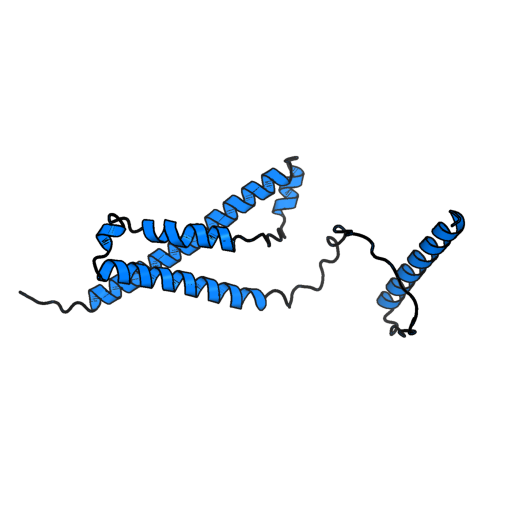84.19 85 LEU A N 1
ATOM 653 C CA . LEU A 1 85 ? -7.874 6.072 20.897 1.00 84.19 85 LEU A CA 1
ATOM 654 C C . LEU A 1 85 ? -7.387 7.492 21.193 1.00 84.19 85 LEU A C 1
ATOM 656 O O . LEU A 1 85 ? -7.758 8.069 22.208 1.00 84.19 85 LEU A O 1
ATOM 660 N N . SER A 1 86 ? -6.616 8.085 20.284 1.00 86.25 86 SER A N 1
ATOM 661 C CA . SER A 1 86 ? -6.133 9.459 20.413 1.00 86.25 86 SER A CA 1
ATOM 662 C C . SER A 1 86 ? -7.289 10.463 20.540 1.00 86.25 86 SER A C 1
ATOM 664 O O . SER A 1 86 ? -7.309 11.284 21.459 1.00 86.25 86 SER A O 1
ATOM 666 N N . TYR A 1 87 ? -8.319 10.330 19.694 1.00 85.25 87 TYR A N 1
ATOM 667 C CA . TYR A 1 87 ? -9.553 11.117 19.807 1.00 85.25 87 TYR A CA 1
ATOM 668 C C . TYR A 1 87 ? -10.282 10.883 21.136 1.00 85.25 87 TYR A C 1
ATOM 670 O O . TYR A 1 87 ? -10.783 11.833 21.732 1.00 85.25 87 TYR A O 1
ATOM 678 N N . PHE A 1 88 ? -10.323 9.638 21.618 1.00 83.69 88 PHE A N 1
ATOM 679 C CA . PHE A 1 88 ? -10.955 9.298 22.894 1.00 83.69 88 PHE A CA 1
ATOM 680 C C . PHE A 1 88 ? -10.260 9.966 24.092 1.00 83.69 88 PHE A C 1
ATOM 682 O O . PHE A 1 88 ? -10.932 10.437 25.003 1.00 83.69 88 PHE A O 1
ATOM 689 N N . PHE A 1 89 ? -8.930 10.089 24.066 1.00 87.31 89 PHE A N 1
ATOM 690 C CA . PHE A 1 89 ? -8.162 10.793 25.102 1.00 87.31 89 PHE A CA 1
ATOM 691 C C . PHE A 1 89 ? -8.234 12.327 25.007 1.00 87.31 89 PHE A C 1
ATOM 693 O O . PHE A 1 89 ? -7.557 13.017 25.767 1.00 87.31 89 PHE A O 1
ATOM 700 N N . GLY A 1 90 ? -9.031 12.887 24.090 1.00 82.25 90 GLY A N 1
ATOM 701 C CA . GLY A 1 90 ? -9.163 14.337 23.935 1.00 82.25 90 GLY A CA 1
ATOM 702 C C . GLY A 1 90 ? -7.968 14.999 23.242 1.00 82.25 90 GLY A C 1
ATOM 703 O O . GLY A 1 90 ? -7.846 16.222 23.269 1.00 82.25 90 GLY A O 1
ATOM 704 N N . LEU A 1 91 ? -7.114 14.231 22.551 1.00 83.19 91 LEU A N 1
ATOM 705 C CA . LEU A 1 91 ? -6.024 14.776 21.724 1.00 83.19 91 LEU A CA 1
ATOM 706 C C . LEU A 1 91 ? -6.543 15.449 20.437 1.00 83.19 91 LEU A C 1
ATOM 708 O O . LEU A 1 91 ? -5.751 15.867 19.596 1.00 83.19 91 LEU A O 1
ATOM 712 N N . SER A 1 92 ? -7.864 15.601 20.284 1.00 80.56 92 SER A N 1
ATOM 713 C CA . SER A 1 92 ? -8.541 16.279 19.170 1.00 80.56 92 SER A CA 1
ATOM 714 C C . SER A 1 92 ? -7.992 17.681 18.887 1.00 80.56 92 SER A C 1
ATOM 716 O O . SER A 1 92 ? -7.961 18.095 17.728 1.00 80.56 92 SER A O 1
ATOM 718 N N . TRP A 1 93 ? -7.505 18.382 19.920 1.00 86.56 93 TRP A N 1
ATOM 719 C CA . TRP A 1 93 ? -6.862 19.692 19.777 1.00 86.56 93 TRP A CA 1
ATOM 720 C C . TRP A 1 93 ? -5.616 19.643 18.879 1.00 86.56 93 TRP A C 1
ATOM 722 O O . TRP A 1 93 ? -5.407 20.537 18.065 1.00 86.56 93 TRP A O 1
ATOM 732 N N . ILE A 1 94 ? -4.830 18.565 18.956 1.00 84.69 94 ILE A N 1
ATOM 733 C CA . ILE A 1 94 ? -3.609 18.391 18.153 1.00 84.69 94 ILE A CA 1
ATOM 734 C C . ILE A 1 94 ? -3.953 18.168 16.675 1.00 84.69 94 ILE A C 1
ATOM 736 O O . ILE A 1 94 ? -3.214 18.595 15.790 1.00 84.69 94 ILE A O 1
ATOM 740 N N . PHE A 1 95 ? -5.085 17.520 16.399 1.00 82.38 95 PHE A N 1
ATOM 741 C CA . PHE A 1 95 ? -5.510 17.177 15.039 1.00 82.38 95 PHE A CA 1
ATOM 742 C C . PHE A 1 95 ? -6.411 18.232 14.397 1.00 82.38 95 PHE A C 1
ATOM 744 O O . PHE A 1 95 ? -6.862 18.033 13.269 1.00 82.38 95 PHE A O 1
ATOM 751 N N . ASN A 1 96 ? -6.660 19.352 15.086 1.00 84.06 96 ASN A N 1
ATOM 752 C CA . ASN A 1 96 ? -7.505 20.442 14.602 1.00 84.06 96 ASN A CA 1
ATOM 753 C C . ASN A 1 96 ? -8.854 19.925 14.059 1.00 84.06 96 ASN A C 1
ATOM 755 O O . ASN A 1 96 ? -9.269 20.306 12.969 1.00 84.06 96 ASN A O 1
ATOM 759 N N . GLU A 1 97 ? -9.450 18.946 14.753 1.00 84.62 97 GLU A N 1
ATOM 760 C CA . GLU A 1 97 ? -10.703 18.259 14.378 1.00 84.62 97 GLU A CA 1
ATOM 761 C C . GLU A 1 97 ? -10.689 17.520 13.022 1.00 84.62 97 GLU A C 1
ATOM 763 O O . GLU A 1 97 ? -11.671 16.885 12.638 1.00 84.62 97 GLU A O 1
ATOM 768 N N . ASN A 1 98 ? -9.560 17.497 12.315 1.00 87.50 98 ASN A N 1
ATOM 769 C CA . ASN A 1 98 ? -9.448 16.890 10.998 1.00 87.50 98 ASN A CA 1
ATOM 770 C C . ASN A 1 98 ? -9.123 15.396 11.096 1.00 87.50 98 ASN A C 1
ATOM 772 O O . ASN A 1 98 ? -7.975 14.999 11.302 1.00 87.50 98 ASN A O 1
ATOM 776 N N . LEU A 1 99 ? -10.124 14.557 10.815 1.00 85.56 99 LEU A N 1
ATOM 777 C CA . LEU A 1 99 ? -9.995 13.093 10.772 1.00 85.56 99 LEU A CA 1
ATOM 778 C C . LEU A 1 99 ? -8.909 12.599 9.792 1.00 85.56 99 LEU A C 1
ATOM 780 O O . LEU A 1 99 ? -8.339 11.520 9.960 1.00 85.56 99 LEU A O 1
ATOM 784 N N . LEU A 1 100 ? -8.636 13.389 8.751 1.00 88.44 100 LEU A N 1
ATOM 785 C CA . LEU A 1 100 ? -7.667 13.089 7.695 1.00 88.44 100 LEU A CA 1
ATOM 786 C C . LEU A 1 100 ? -6.215 13.310 8.119 1.00 88.44 100 LEU A C 1
ATOM 788 O O . LEU A 1 100 ? -5.314 12.696 7.551 1.00 88.44 100 LEU A O 1
ATOM 792 N N . TYR A 1 101 ? -5.970 14.181 9.096 1.00 89.88 101 TYR A N 1
ATOM 793 C CA . TYR A 1 101 ? -4.621 14.608 9.450 1.00 89.88 101 TYR A CA 1
ATOM 794 C C . TYR A 1 101 ? -3.703 13.465 9.916 1.00 89.88 101 TYR A C 1
ATOM 796 O O . TYR A 1 101 ? -2.595 13.350 9.385 1.00 89.88 101 TYR A O 1
ATOM 804 N N . PRO A 1 102 ? -4.124 12.555 10.819 1.00 87.94 102 PRO A N 1
ATOM 805 C CA . PRO A 1 102 ? -3.252 11.455 11.221 1.00 87.94 102 PRO A CA 1
ATOM 806 C C . PRO A 1 102 ? -2.997 10.451 10.089 1.00 87.94 102 PRO A C 1
ATOM 808 O O . PRO A 1 102 ? -1.903 9.892 10.000 1.00 87.94 102 PRO A O 1
ATOM 811 N N . PHE A 1 103 ? -3.961 10.264 9.181 1.00 89.50 103 PHE A N 1
ATOM 812 C CA . PHE A 1 103 ? -3.751 9.463 7.976 1.00 89.50 103 PHE A CA 1
ATOM 813 C C . PHE A 1 103 ? -2.728 10.117 7.037 1.00 89.50 103 PHE A C 1
ATOM 815 O O . PHE A 1 103 ? -1.864 9.433 6.499 1.00 89.50 103 PHE A O 1
ATOM 822 N N . LEU A 1 104 ? -2.773 11.440 6.868 1.00 90.75 104 LEU A N 1
ATOM 823 C CA . LEU A 1 104 ? -1.802 12.161 6.044 1.00 90.75 104 LEU A CA 1
ATOM 824 C C . LEU A 1 104 ? -0.393 12.129 6.649 1.00 90.75 104 LEU A C 1
ATOM 826 O O . LEU A 1 104 ? 0.566 11.916 5.915 1.00 90.75 104 LEU A O 1
ATOM 830 N N . ILE A 1 105 ? -0.256 12.290 7.968 1.00 91.12 105 ILE A N 1
ATOM 831 C CA . ILE A 1 105 ? 1.055 12.294 8.635 1.00 91.12 105 ILE A CA 1
ATOM 832 C C . ILE A 1 105 ? 1.703 10.912 8.643 1.00 91.12 105 ILE A C 1
ATOM 834 O O . ILE A 1 105 ? 2.899 10.808 8.395 1.00 91.12 105 ILE A O 1
ATOM 838 N N . ALA A 1 106 ? 0.950 9.856 8.952 1.00 88.88 106 ALA A N 1
ATOM 839 C CA . ALA A 1 106 ? 1.522 8.517 9.096 1.00 88.88 106 ALA A CA 1
ATOM 840 C C . ALA A 1 106 ? 1.359 7.676 7.823 1.00 88.88 106 ALA A C 1
ATOM 842 O O . ALA A 1 106 ? 2.305 7.038 7.364 1.00 88.88 106 ALA A O 1
ATOM 843 N N . GLY A 1 107 ? 0.171 7.702 7.220 1.00 86.88 107 GLY A N 1
ATOM 844 C CA . GLY A 1 107 ? -0.186 6.870 6.075 1.00 86.88 107 GLY A CA 1
ATOM 845 C C . GLY A 1 107 ? 0.515 7.275 4.780 1.00 86.88 107 GLY A C 1
ATOM 846 O O . GLY A 1 107 ? 0.969 6.397 4.050 1.00 86.88 107 GLY A O 1
ATOM 847 N N . VAL A 1 108 ? 0.664 8.576 4.492 1.00 89.75 108 VAL A N 1
ATOM 848 C CA . VAL A 1 108 ? 1.320 9.026 3.247 1.00 89.75 108 VAL A CA 1
ATOM 849 C C . VAL A 1 108 ? 2.821 8.716 3.247 1.00 89.75 108 VAL A C 1
ATOM 851 O O . VAL A 1 108 ? 3.264 8.069 2.295 1.00 89.75 108 VAL A O 1
ATOM 854 N N . PRO A 1 109 ? 3.623 9.075 4.273 1.00 90.50 109 PRO A N 1
ATOM 855 C CA . PRO A 1 109 ? 5.035 8.696 4.308 1.00 90.50 109 PRO A CA 1
ATOM 856 C C . PRO A 1 109 ? 5.229 7.184 4.294 1.00 90.50 109 PRO A C 1
ATOM 858 O O . PRO A 1 109 ? 6.097 6.694 3.576 1.00 90.50 109 PRO A O 1
ATOM 861 N N . TRP A 1 110 ? 4.383 6.436 5.009 1.00 85.69 110 TRP A N 1
ATOM 862 C CA . TRP A 1 110 ? 4.414 4.977 4.969 1.00 85.69 110 TRP A CA 1
ATOM 863 C C . TRP A 1 110 ? 4.161 4.440 3.560 1.00 85.69 110 TRP A C 1
ATOM 865 O O . TRP A 1 110 ? 4.941 3.632 3.061 1.00 85.69 110 TRP A O 1
ATOM 875 N N . ALA A 1 111 ? 3.120 4.924 2.876 1.00 86.06 111 ALA A N 1
ATOM 876 C CA . ALA A 1 111 ? 2.813 4.532 1.505 1.00 86.06 111 ALA A CA 1
ATOM 877 C C . ALA A 1 111 ? 3.952 4.886 0.538 1.00 86.06 111 ALA A C 1
ATOM 879 O O . ALA A 1 111 ? 4.265 4.086 -0.339 1.00 86.06 111 ALA A O 1
ATOM 880 N N . ILE A 1 112 ? 4.607 6.038 0.714 1.00 88.00 112 ILE A N 1
ATOM 881 C CA . ILE A 1 112 ? 5.768 6.442 -0.091 1.00 88.00 112 ILE A CA 1
ATOM 882 C C . ILE A 1 112 ? 6.947 5.492 0.156 1.00 88.00 112 ILE A C 1
ATOM 884 O O . ILE A 1 112 ? 7.508 4.969 -0.805 1.00 88.00 11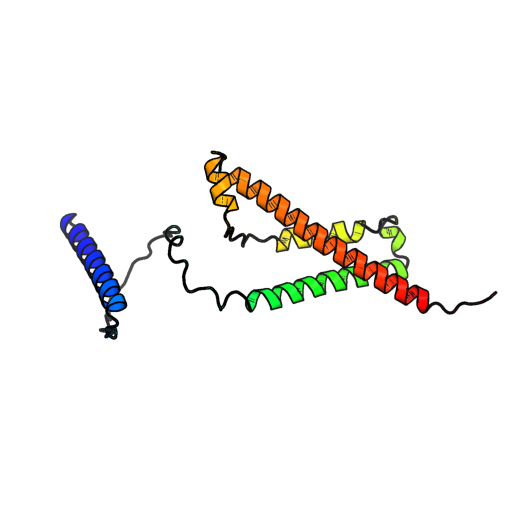2 ILE A O 1
ATOM 888 N N . LEU A 1 113 ? 7.291 5.208 1.414 1.00 86.38 113 LEU A N 1
ATOM 889 C CA . LEU A 1 113 ? 8.403 4.320 1.770 1.00 86.38 113 LEU A CA 1
ATOM 890 C C . LEU A 1 113 ? 8.166 2.878 1.296 1.00 86.38 113 LEU A C 1
ATOM 892 O O . LEU A 1 113 ? 9.069 2.246 0.751 1.00 86.38 113 LEU A O 1
ATOM 896 N N . ASN A 1 114 ? 6.935 2.377 1.431 1.00 78.31 114 ASN A N 1
ATOM 897 C CA . ASN A 1 114 ? 6.561 1.025 1.007 1.00 78.31 114 ASN A CA 1
ATOM 898 C C . ASN A 1 114 ? 6.199 0.908 -0.479 1.00 78.31 114 ASN A C 1
ATOM 900 O O . ASN A 1 114 ? 6.053 -0.208 -0.981 1.00 78.31 114 ASN A O 1
ATOM 904 N N . SER A 1 115 ? 6.102 2.021 -1.212 1.00 74.88 115 SER A N 1
ATOM 905 C CA . SER A 1 115 ? 5.949 2.011 -2.676 1.00 74.88 115 SER A CA 1
ATOM 906 C C . SER A 1 115 ? 7.222 1.574 -3.417 1.00 74.88 115 SER A C 1
ATOM 908 O O . SER A 1 115 ? 7.269 1.631 -4.647 1.00 74.88 115 SER A O 1
ATOM 910 N N . GLY A 1 116 ? 8.244 1.122 -2.677 1.00 67.81 116 GLY A N 1
ATOM 911 C CA . GLY A 1 116 ? 9.529 0.622 -3.151 1.00 67.81 116 GLY A CA 1
ATOM 912 C C . GLY A 1 116 ? 9.432 -0.353 -4.326 1.00 67.81 116 GLY A C 1
ATOM 913 O O . GLY A 1 116 ? 9.312 -1.558 -4.147 1.00 67.81 116 GLY A O 1
ATOM 914 N N . LEU A 1 117 ? 9.497 0.233 -5.525 1.00 53.88 117 LEU A N 1
ATOM 915 C CA . LEU A 1 117 ? 10.194 -0.134 -6.767 1.00 53.88 117 LEU A CA 1
ATOM 916 C C . LEU A 1 117 ? 10.161 -1.567 -7.316 1.00 53.88 117 LEU A C 1
ATOM 918 O O . LEU A 1 117 ? 10.709 -1.770 -8.396 1.00 53.88 117 LEU A O 1
ATOM 922 N N . ASN A 1 118 ? 9.460 -2.524 -6.719 1.00 61.31 118 ASN A N 1
ATOM 923 C CA . ASN A 1 118 ? 9.258 -3.837 -7.338 1.00 61.31 118 ASN A CA 1
ATOM 924 C C . ASN A 1 118 ? 8.089 -3.789 -8.322 1.00 61.31 118 ASN A C 1
ATOM 926 O O . ASN A 1 118 ? 7.174 -4.608 -8.285 1.00 61.31 118 ASN A O 1
ATOM 930 N N . PHE A 1 119 ? 8.101 -2.783 -9.201 1.0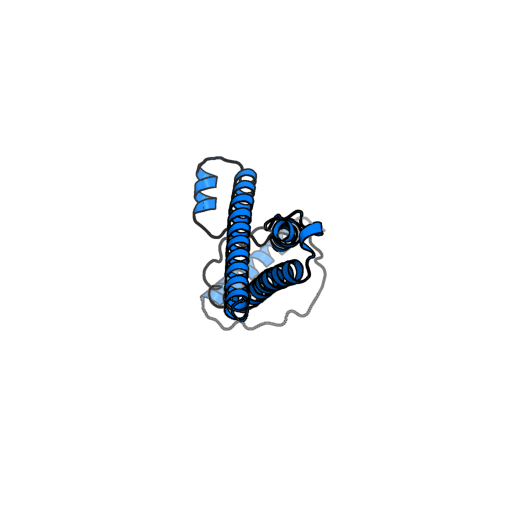0 64.19 119 PHE A N 1
ATOM 931 C CA . PHE A 1 119 ? 7.139 -2.705 -10.281 1.00 64.19 119 PHE A CA 1
ATOM 932 C C . PHE A 1 119 ? 7.594 -3.611 -11.418 1.00 64.19 119 PHE A C 1
ATOM 934 O O . PHE A 1 119 ? 8.159 -3.165 -12.416 1.00 64.19 119 PHE A O 1
ATOM 941 N N . GLN A 1 120 ? 7.331 -4.904 -11.270 1.00 66.19 120 GLN A N 1
ATOM 942 C CA . GLN A 1 120 ? 7.381 -5.819 -12.393 1.00 66.19 120 GLN A CA 1
ATOM 943 C C . GLN A 1 120 ? 6.105 -5.585 -13.201 1.00 66.19 120 GLN A C 1
ATOM 945 O O . GLN A 1 120 ? 5.040 -6.114 -12.900 1.00 66.19 120 GLN A O 1
ATOM 950 N N . ALA A 1 121 ? 6.179 -4.676 -14.173 1.00 61.62 121 ALA A N 1
ATOM 951 C CA . ALA A 1 121 ? 5.075 -4.404 -15.082 1.00 61.62 121 ALA A CA 1
ATOM 952 C C . ALA A 1 121 ? 4.923 -5.591 -16.048 1.00 61.62 121 ALA A C 1
ATOM 954 O O . ALA A 1 121 ? 5.320 -5.517 -17.207 1.00 61.62 121 ALA A O 1
ATOM 955 N N . SER A 1 122 ? 4.391 -6.709 -15.559 1.00 63.88 122 SER A N 1
ATOM 956 C CA . SER A 1 122 ? 3.912 -7.797 -16.402 1.00 63.88 122 SER A CA 1
ATOM 957 C C . SER A 1 122 ? 2.498 -7.440 -16.864 1.00 63.88 122 SER A C 1
ATOM 959 O O . SER A 1 122 ? 1.568 -7.294 -16.074 1.00 63.88 122 SER A O 1
ATOM 961 N N . GLY A 1 123 ? 2.330 -7.193 -18.161 1.00 75.75 123 GLY A N 1
ATOM 962 C CA . GLY A 1 123 ? 1.023 -6.880 -18.727 1.00 75.75 123 GLY A CA 1
ATOM 963 C C . GLY A 1 123 ? 1.089 -6.411 -20.173 1.00 75.75 123 GLY A C 1
ATOM 964 O O . GLY A 1 123 ? 2.159 -6.169 -20.718 1.00 75.75 123 GLY A O 1
ATOM 965 N N . ILE A 1 124 ? -0.088 -6.262 -20.780 1.00 83.25 124 ILE A N 1
ATOM 966 C CA . ILE A 1 124 ? -0.277 -5.769 -22.158 1.00 83.25 124 ILE A CA 1
ATOM 967 C C . ILE A 1 124 ? -0.084 -4.240 -22.231 1.00 83.25 124 ILE A C 1
ATOM 969 O O . ILE A 1 124 ? 0.219 -3.675 -23.280 1.00 83.25 124 ILE A O 1
ATOM 973 N N . LEU A 1 125 ? -0.232 -3.555 -21.095 1.00 75.94 125 LEU A N 1
ATOM 974 C CA . LEU A 1 125 ? -0.227 -2.097 -21.000 1.00 75.94 125 LEU A CA 1
ATOM 975 C C . LEU A 1 125 ? 1.125 -1.450 -21.395 1.00 75.94 125 LEU A C 1
ATOM 977 O O . LEU A 1 125 ? 1.099 -0.510 -22.189 1.00 75.94 125 LEU A O 1
ATOM 981 N N . PRO A 1 126 ? 2.305 -1.952 -20.960 1.00 78.12 126 PRO A N 1
ATOM 982 C CA . PRO A 1 126 ? 3.602 -1.483 -21.459 1.00 78.12 126 PRO A CA 1
ATOM 983 C C . PRO A 1 126 ? 3.762 -1.653 -22.973 1.00 78.12 126 PRO A C 1
ATOM 985 O O . PRO A 1 126 ? 4.340 -0.788 -23.626 1.00 78.12 126 PRO A O 1
ATOM 988 N N . SER A 1 127 ? 3.227 -2.739 -23.541 1.00 83.25 127 SER A N 1
ATOM 989 C CA . SER A 1 127 ? 3.266 -2.995 -24.983 1.00 83.25 127 SER A CA 1
ATOM 990 C C . SER A 1 127 ? 2.418 -1.979 -25.751 1.00 83.25 127 SER A C 1
ATOM 992 O O . SER A 1 127 ? 2.902 -1.396 -26.716 1.00 83.25 127 SER A O 1
ATOM 994 N N . LEU A 1 128 ? 1.193 -1.696 -25.289 1.00 83.94 128 LEU A N 1
ATOM 995 C CA . LEU A 1 128 ? 0.319 -0.666 -25.873 1.00 83.94 128 LEU A CA 1
ATOM 996 C C . LEU A 1 128 ? 0.944 0.733 -25.824 1.00 83.94 128 LEU A C 1
ATOM 998 O O . LEU A 1 128 ? 0.810 1.514 -26.761 1.00 83.94 128 LEU A O 1
ATOM 1002 N N . LEU A 1 129 ? 1.656 1.040 -24.743 1.00 77.38 129 LEU A N 1
ATOM 1003 C CA . LEU A 1 129 ? 2.308 2.334 -24.552 1.00 77.38 129 LEU A CA 1
ATOM 1004 C C . LEU A 1 129 ? 3.607 2.485 -25.351 1.00 77.38 129 LEU A C 1
ATOM 1006 O O . LEU A 1 129 ? 4.007 3.600 -25.673 1.00 77.38 129 LEU A O 1
ATOM 1010 N N . LEU A 1 130 ? 4.251 1.377 -25.720 1.00 82.19 130 LEU A N 1
ATOM 1011 C CA . LEU A 1 130 ? 5.347 1.390 -26.688 1.00 82.19 130 LEU A CA 1
ATOM 1012 C C . LEU A 1 130 ? 4.818 1.692 -28.101 1.00 82.19 130 LEU A C 1
ATOM 1014 O O . LEU A 1 130 ? 5.452 2.429 -28.851 1.00 82.19 130 LEU A O 1
ATOM 1018 N N . PHE A 1 131 ? 3.618 1.201 -28.433 1.00 87.25 131 PHE A N 1
ATOM 1019 C CA . PHE A 1 131 ? 2.949 1.470 -29.711 1.00 87.25 131 PHE A CA 1
ATOM 1020 C C . PHE A 1 131 ? 2.537 2.934 -29.907 1.00 87.25 131 PHE A C 1
ATOM 1022 O O . PHE A 1 131 ? 2.482 3.396 -31.043 1.00 87.25 131 PHE A O 1
ATOM 1029 N N . THR A 1 132 ? 2.285 3.689 -28.835 1.00 88.56 132 THR A N 1
ATOM 1030 C CA . THR A 1 132 ? 1.945 5.119 -28.929 1.00 88.56 132 THR A CA 1
ATOM 1031 C C . THR A 1 132 ? 3.161 6.027 -29.144 1.00 88.56 132 THR A C 1
ATOM 1033 O O . THR A 1 132 ? 2.999 7.242 -29.230 1.00 88.56 132 THR A O 1
ATOM 1036 N N . GLY A 1 133 ? 4.380 5.474 -29.237 1.00 90.75 133 GLY A N 1
ATOM 1037 C CA . GLY A 1 133 ? 5.611 6.243 -29.463 1.00 90.75 133 GLY A CA 1
ATOM 1038 C C . GLY A 1 133 ? 6.016 7.137 -28.284 1.00 90.75 133 GLY A C 1
ATOM 1039 O O . GLY A 1 133 ? 6.927 7.955 -28.407 1.00 90.75 133 GLY A O 1
ATOM 1040 N N . VAL A 1 134 ? 5.351 6.992 -27.135 1.00 89.75 134 VAL A N 1
ATOM 1041 C CA . VAL A 1 134 ? 5.651 7.753 -25.922 1.00 89.75 134 VAL A CA 1
ATOM 1042 C C . VAL A 1 134 ? 6.899 7.174 -25.263 1.00 89.75 134 VAL A C 1
ATOM 1044 O O . VAL A 1 134 ? 7.089 5.961 -25.182 1.00 89.75 134 VAL A O 1
ATOM 1047 N N . GLN A 1 135 ? 7.763 8.050 -24.752 1.00 90.19 135 GLN A N 1
ATOM 1048 C CA . GLN A 1 135 ? 8.952 7.636 -24.017 1.00 90.19 135 GLN A CA 1
ATOM 1049 C C . GLN A 1 135 ? 8.554 6.753 -22.820 1.00 90.19 135 GLN A C 1
ATOM 1051 O O . GLN A 1 135 ? 7.759 7.165 -21.973 1.00 90.19 135 GLN A O 1
ATOM 1056 N N . GLN A 1 136 ? 9.142 5.553 -22.724 1.00 81.50 136 GLN A N 1
ATOM 1057 C CA . GLN A 1 136 ? 8.838 4.558 -21.678 1.00 81.50 136 GLN A CA 1
ATOM 1058 C C . GLN A 1 136 ? 8.919 5.133 -20.251 1.00 81.50 136 GLN A C 1
ATOM 1060 O O . GLN A 1 136 ? 8.205 4.691 -19.353 1.00 81.50 136 GLN A O 1
ATOM 1065 N N . LEU A 1 137 ? 9.757 6.153 -20.049 1.00 84.12 137 LEU A N 1
ATOM 1066 C CA . LEU A 1 137 ? 9.902 6.850 -18.777 1.00 84.12 137 LEU A CA 1
ATOM 1067 C C . LEU A 1 137 ? 8.607 7.556 -18.340 1.00 84.12 137 LEU A C 1
ATOM 1069 O O . LEU A 1 137 ? 8.188 7.401 -17.195 1.00 84.12 137 LEU A O 1
ATOM 1073 N N . THR A 1 138 ? 7.947 8.284 -19.244 1.00 86.81 138 THR A N 1
ATOM 1074 C CA . THR A 1 138 ? 6.698 9.010 -18.952 1.00 86.81 138 THR A CA 1
ATOM 1075 C C . THR A 1 138 ? 5.596 8.042 -18.545 1.00 86.81 138 THR A C 1
ATOM 1077 O O . THR A 1 138 ? 4.878 8.255 -17.571 1.00 86.81 138 THR A O 1
ATOM 1080 N N . VAL A 1 139 ? 5.519 6.927 -19.262 1.00 83.62 139 VAL A N 1
ATOM 1081 C CA . VAL A 1 139 ? 4.562 5.851 -19.024 1.00 83.62 139 VAL A CA 1
ATOM 1082 C C . VAL A 1 139 ? 4.753 5.241 -17.639 1.00 83.62 139 VAL A C 1
ATOM 1084 O O . VAL A 1 139 ? 3.796 5.087 -16.879 1.00 83.62 139 VAL A O 1
ATOM 1087 N N . LEU A 1 140 ? 6.003 4.935 -17.289 1.00 83.31 140 LEU A N 1
ATOM 1088 C CA . LEU A 1 140 ? 6.354 4.383 -15.988 1.00 83.31 140 LEU A CA 1
ATOM 1089 C C . LEU A 1 140 ? 5.990 5.346 -14.850 1.00 83.31 140 LEU A C 1
ATOM 1091 O O . LEU A 1 140 ? 5.503 4.900 -13.813 1.00 83.31 140 LEU A O 1
ATOM 1095 N N . ILE A 1 141 ? 6.199 6.653 -15.037 1.00 87.56 141 ILE A N 1
ATOM 1096 C CA . ILE A 1 141 ? 5.836 7.677 -14.048 1.00 87.56 141 ILE A CA 1
ATOM 1097 C C . ILE A 1 141 ? 4.322 7.705 -13.837 1.00 87.56 141 ILE A C 1
ATOM 1099 O O . ILE A 1 141 ? 3.868 7.597 -12.700 1.00 87.56 141 ILE A O 1
ATOM 1103 N N . VAL A 1 142 ? 3.538 7.791 -14.915 1.00 85.94 142 VAL A N 1
ATOM 1104 C CA . VAL A 1 142 ? 2.067 7.806 -14.831 1.00 85.94 142 VAL A CA 1
ATOM 1105 C C . VAL A 1 142 ? 1.559 6.556 -14.124 1.00 85.94 142 VAL A C 1
ATOM 1107 O O . VAL A 1 142 ? 0.717 6.630 -13.232 1.00 85.94 142 VAL A O 1
ATOM 1110 N N . TYR A 1 143 ? 2.116 5.401 -14.468 1.00 84.56 143 TYR A N 1
ATOM 1111 C CA . TYR A 1 143 ? 1.709 4.148 -13.865 1.00 84.56 143 TYR A CA 1
ATOM 1112 C C . TYR A 1 143 ? 2.065 4.056 -12.377 1.00 84.56 143 TYR A C 1
ATOM 1114 O O . TYR A 1 143 ? 1.235 3.624 -11.577 1.00 84.56 143 TYR A O 1
ATOM 1122 N N . LYS A 1 144 ? 3.248 4.540 -11.978 1.00 85.38 144 LYS A N 1
ATOM 1123 C CA . LYS A 1 144 ? 3.624 4.671 -10.562 1.00 85.38 144 LYS A CA 1
ATOM 1124 C C . LYS A 1 144 ? 2.657 5.574 -9.803 1.00 85.38 144 LYS A C 1
ATOM 1126 O O . LYS A 1 144 ? 2.263 5.223 -8.697 1.00 85.38 144 LYS A O 1
ATOM 1131 N N . ILE A 1 145 ? 2.242 6.688 -10.403 1.00 88.38 145 ILE A N 1
ATOM 1132 C CA . ILE A 1 145 ? 1.271 7.612 -9.806 1.00 88.38 145 ILE A CA 1
ATOM 1133 C C . ILE A 1 145 ? -0.087 6.923 -9.624 1.00 88.38 145 ILE A C 1
ATOM 1135 O O . ILE A 1 145 ? -0.643 6.952 -8.531 1.00 88.38 145 ILE A O 1
ATOM 1139 N N . ILE A 1 146 ? -0.605 6.250 -10.655 1.00 87.88 146 ILE A N 1
ATOM 1140 C CA . ILE A 1 146 ? -1.889 5.531 -10.575 1.00 87.88 146 ILE A CA 1
ATOM 1141 C C . ILE A 1 146 ? -1.829 4.430 -9.513 1.00 87.88 146 ILE A C 1
ATOM 1143 O O . ILE A 1 146 ? -2.738 4.303 -8.693 1.00 87.88 146 ILE A O 1
ATOM 1147 N N . ALA A 1 147 ? -0.754 3.640 -9.498 1.00 84.75 147 ALA A N 1
ATOM 1148 C CA . ALA A 1 147 ? -0.572 2.583 -8.514 1.00 84.75 147 ALA A CA 1
ATOM 1149 C C . ALA A 1 147 ? -0.452 3.138 -7.088 1.00 84.75 147 ALA A C 1
ATOM 1151 O O . ALA A 1 147 ? -1.023 2.559 -6.159 1.00 84.75 147 ALA A O 1
ATOM 1152 N N . PHE A 1 148 ? 0.235 4.270 -6.922 1.00 87.44 148 PHE A N 1
ATOM 1153 C CA . PHE A 1 148 ? 0.320 4.991 -5.658 1.00 87.44 148 PHE A CA 1
ATOM 1154 C C . PHE A 1 148 ? -1.063 5.445 -5.188 1.00 87.44 148 PHE A C 1
ATOM 1156 O O . PHE A 1 148 ? -1.458 5.096 -4.080 1.00 87.44 148 PHE A O 1
ATOM 1163 N N . PHE A 1 149 ? -1.839 6.123 -6.040 1.00 90.38 149 PHE A N 1
ATOM 1164 C CA . PHE A 1 149 ? -3.200 6.546 -5.701 1.00 90.38 149 PHE A CA 1
ATOM 1165 C C . PHE A 1 149 ? -4.100 5.365 -5.355 1.00 90.38 149 PHE A C 1
ATOM 1167 O O . PHE A 1 149 ? -4.789 5.409 -4.344 1.00 90.38 149 PHE A O 1
ATOM 1174 N N . ARG A 1 150 ? -4.052 4.277 -6.130 1.00 87.50 150 ARG A N 1
ATOM 1175 C CA . ARG A 1 150 ? -4.836 3.070 -5.841 1.00 87.50 150 ARG A CA 1
ATOM 1176 C C . ARG A 1 150 ? -4.514 2.511 -4.455 1.00 87.50 150 ARG A C 1
ATOM 1178 O O . ARG A 1 150 ? -5.421 2.182 -3.698 1.00 87.50 150 ARG A O 1
ATOM 1185 N N . THR A 1 151 ? -3.229 2.434 -4.126 1.00 84.69 151 THR A N 1
ATOM 1186 C CA . THR A 1 151 ? -2.753 1.946 -2.826 1.00 84.69 151 THR A CA 1
ATOM 1187 C C . THR A 1 151 ? -3.167 2.896 -1.700 1.00 84.69 151 THR A C 1
ATOM 1189 O O . THR A 1 151 ? -3.670 2.456 -0.670 1.00 84.69 151 THR A O 1
ATOM 1192 N N . LEU A 1 152 ? -3.044 4.207 -1.918 1.00 88.25 152 LEU A N 1
ATOM 1193 C CA . LEU A 1 152 ? -3.465 5.236 -0.972 1.00 88.25 152 LEU A CA 1
ATOM 1194 C C . LEU A 1 152 ? -4.973 5.168 -0.692 1.00 88.25 152 LEU A C 1
ATOM 1196 O O . LEU A 1 152 ? -5.374 5.179 0.468 1.00 88.25 152 LEU A O 1
ATOM 1200 N N . THR A 1 153 ? -5.809 5.041 -1.728 1.00 91.25 153 THR A N 1
ATOM 1201 C CA . THR A 1 153 ? -7.268 4.908 -1.588 1.00 91.25 153 THR A CA 1
ATOM 1202 C C . THR A 1 153 ? -7.650 3.632 -0.844 1.00 91.25 153 THR A C 1
ATOM 1204 O O . THR A 1 153 ? -8.562 3.666 -0.019 1.00 91.25 153 THR A O 1
ATOM 1207 N N . GLN A 1 154 ? -6.955 2.516 -1.085 1.00 89.31 154 GLN A N 1
ATOM 1208 C CA . GLN A 1 154 ? -7.173 1.272 -0.341 1.00 89.31 154 GLN A CA 1
ATOM 1209 C C . GLN A 1 154 ? -6.865 1.448 1.150 1.00 89.31 154 GLN A C 1
ATOM 1211 O O . GLN A 1 154 ? -7.712 1.125 1.982 1.00 89.31 154 GLN A O 1
ATOM 1216 N N . TYR A 1 155 ? -5.705 2.018 1.490 1.00 86.62 155 TYR A N 1
ATOM 1217 C CA . TYR A 1 155 ? -5.348 2.292 2.885 1.00 86.62 155 TYR A CA 1
ATOM 1218 C C . TYR A 1 155 ? -6.309 3.276 3.549 1.00 86.62 155 TYR A C 1
ATOM 1220 O O . TYR A 1 155 ? -6.718 3.058 4.686 1.00 86.62 155 TYR A O 1
ATOM 1228 N N . PHE A 1 156 ? -6.716 4.325 2.835 1.00 89.88 156 PHE A N 1
ATOM 1229 C CA . PHE A 1 156 ? -7.690 5.293 3.327 1.00 89.88 156 PHE A CA 1
ATOM 1230 C C . PHE A 1 156 ? -9.055 4.649 3.601 1.00 89.88 156 PHE A C 1
ATOM 1232 O O . PHE A 1 156 ? -9.665 4.901 4.637 1.00 89.88 156 PHE A O 1
ATOM 1239 N N . SER A 1 157 ? -9.515 3.778 2.700 1.00 93.62 157 SER A N 1
ATOM 1240 C CA . SER A 1 157 ? -10.791 3.072 2.853 1.00 93.62 157 SER A CA 1
ATOM 1241 C C . SER A 1 157 ? -10.764 2.129 4.054 1.00 93.62 157 SER A C 1
ATOM 1243 O O . SER A 1 157 ? -11.706 2.113 4.841 1.00 93.62 157 SER A O 1
ATOM 1245 N N . LEU A 1 158 ? -9.668 1.383 4.233 1.00 87.69 158 LEU A N 1
ATOM 1246 C CA . LEU A 1 158 ? -9.484 0.498 5.384 1.00 87.69 158 LEU A CA 1
ATOM 1247 C C . LEU A 1 158 ? -9.411 1.287 6.698 1.00 87.69 158 LEU A C 1
ATOM 1249 O O . LEU A 1 158 ? -10.049 0.912 7.677 1.00 87.69 158 LEU A O 1
ATOM 1253 N N . TYR A 1 159 ? -8.684 2.405 6.701 1.00 88.19 159 TYR A N 1
ATOM 1254 C CA . TYR A 1 159 ? -8.611 3.327 7.831 1.00 88.19 159 TYR A CA 1
ATOM 1255 C C . TYR A 1 159 ? -10.001 3.833 8.241 1.00 88.19 159 TYR A C 1
ATOM 1257 O O . TYR A 1 159 ? -10.376 3.705 9.407 1.00 88.19 159 TYR A O 1
ATOM 1265 N N . LEU A 1 160 ? -10.789 4.348 7.287 1.00 90.31 160 LEU A N 1
ATOM 1266 C CA . LEU A 1 160 ? -12.154 4.811 7.553 1.00 90.31 160 LEU A CA 1
ATOM 1267 C C . LEU A 1 160 ? -13.053 3.680 8.047 1.00 90.31 160 LEU A C 1
ATOM 1269 O O . LEU A 1 160 ? -13.819 3.873 8.986 1.00 90.31 160 LEU A O 1
ATOM 1273 N N . PHE A 1 161 ? -12.949 2.500 7.443 1.00 93.31 161 PHE A N 1
ATOM 1274 C CA . PHE A 1 161 ? -13.726 1.336 7.845 1.00 93.31 161 PHE A CA 1
ATOM 1275 C C . PHE A 1 161 ? -13.445 0.938 9.300 1.00 93.31 161 PHE A C 1
ATOM 1277 O O . PHE A 1 161 ? -14.379 0.810 10.093 1.00 93.31 161 PHE A O 1
ATOM 1284 N N . CYS A 1 162 ? -12.171 0.818 9.685 1.00 88.56 162 CYS A N 1
ATOM 1285 C CA . CYS A 1 162 ? -11.782 0.544 11.068 1.00 88.56 162 CYS A CA 1
ATOM 1286 C C . CYS A 1 162 ? -12.243 1.653 12.019 1.00 88.56 162 CYS A C 1
ATOM 1288 O O . CYS A 1 162 ? -12.777 1.359 13.087 1.00 88.56 162 CYS A O 1
ATOM 1290 N N . PHE A 1 163 ? -12.089 2.919 11.624 1.00 87.56 163 PHE A N 1
ATOM 1291 C CA . PHE A 1 163 ? -12.551 4.055 12.417 1.00 87.56 163 PHE A CA 1
ATOM 1292 C C . PHE A 1 163 ? -14.061 3.986 12.689 1.00 87.56 163 PHE A C 1
ATOM 1294 O O . PHE A 1 163 ? -14.478 4.131 13.838 1.00 87.56 163 PHE A O 1
ATOM 1301 N N . ILE A 1 164 ? -14.869 3.718 11.656 1.00 91.81 164 ILE A N 1
ATOM 1302 C CA . ILE A 1 164 ? -16.328 3.594 11.765 1.00 91.81 164 ILE A CA 1
ATOM 1303 C C . ILE A 1 164 ? -16.698 2.424 12.679 1.00 91.81 164 ILE A C 1
ATOM 1305 O O . ILE A 1 164 ? -17.500 2.611 13.588 1.00 91.81 164 ILE A O 1
ATO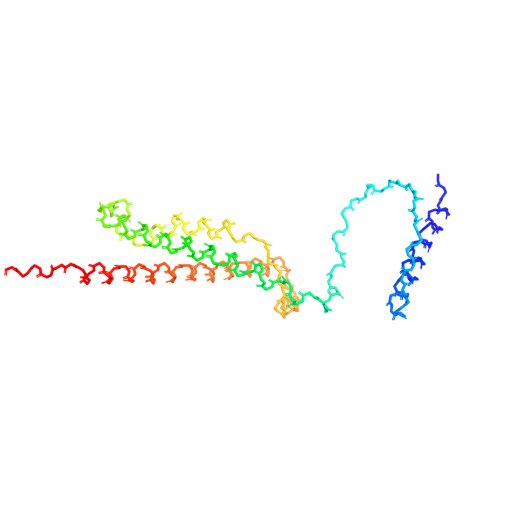M 1309 N N . ILE A 1 165 ? -16.089 1.246 12.503 1.00 93.06 165 ILE A N 1
ATOM 1310 C CA . ILE A 1 165 ? -16.372 0.078 13.354 1.00 93.06 165 ILE A CA 1
ATOM 1311 C C . ILE A 1 165 ? -16.100 0.388 14.824 1.00 93.06 165 ILE A C 1
ATOM 1313 O O . ILE A 1 165 ? -16.948 0.127 15.675 1.00 93.06 165 ILE A O 1
ATOM 1317 N N . ILE A 1 166 ? -14.936 0.960 15.137 1.00 89.31 166 ILE A N 1
ATOM 1318 C CA . ILE A 1 166 ? -14.579 1.264 16.527 1.00 89.31 166 ILE A CA 1
ATOM 1319 C C . ILE A 1 166 ? -15.508 2.341 17.083 1.00 89.31 166 ILE A C 1
ATOM 1321 O O . ILE A 1 166 ? -15.923 2.252 18.235 1.00 89.31 166 ILE A O 1
ATOM 1325 N N . HIS A 1 167 ? -15.867 3.341 16.276 1.00 88.25 167 HIS A N 1
ATOM 1326 C CA . HIS A 1 167 ? -16.850 4.341 16.670 1.00 88.25 167 HIS A CA 1
ATOM 1327 C C . HIS A 1 167 ? -18.199 3.699 17.022 1.00 88.25 167 HIS A C 1
ATOM 1329 O O . HIS A 1 167 ? -18.714 3.972 18.102 1.00 88.25 167 HIS A O 1
ATOM 1335 N N . CYS A 1 168 ? -18.713 2.792 16.186 1.00 92.75 168 CYS A N 1
ATOM 1336 C CA . CYS A 1 168 ? -19.951 2.059 16.455 1.00 92.75 168 CYS A CA 1
ATOM 1337 C C . CYS A 1 168 ? -19.867 1.203 17.726 1.00 92.75 168 CYS A C 1
ATOM 1339 O O . CYS A 1 168 ? -20.815 1.185 18.507 1.00 92.75 168 CYS A O 1
ATOM 1341 N N . ILE A 1 169 ? -18.743 0.516 17.957 1.00 91.75 169 ILE A N 1
ATOM 1342 C CA . ILE A 1 169 ? -18.540 -0.286 19.172 1.00 91.75 169 ILE A CA 1
ATOM 1343 C C . ILE A 1 169 ? -18.574 0.618 20.405 1.00 91.75 169 ILE A C 1
ATOM 1345 O O . ILE A 1 169 ? -19.333 0.348 21.332 1.00 91.75 169 ILE A O 1
ATOM 1349 N N . VAL A 1 170 ? -17.809 1.712 20.402 1.00 88.62 170 VAL A N 1
ATOM 1350 C CA . VAL A 1 170 ? -17.762 2.656 21.529 1.00 88.62 170 VAL A CA 1
ATOM 1351 C C . VAL A 1 170 ? -19.145 3.244 21.806 1.00 88.62 170 VAL A C 1
ATOM 1353 O O . VAL A 1 170 ? -19.580 3.232 22.956 1.00 88.62 170 VAL A O 1
ATOM 1356 N N . GLU A 1 171 ? -19.857 3.675 20.765 1.00 89.00 171 GLU A N 1
ATOM 1357 C CA . GLU A 1 171 ? -21.215 4.218 20.884 1.00 89.00 171 GLU A CA 1
ATOM 1358 C C . GLU A 1 171 ? -22.187 3.186 21.473 1.00 89.00 171 GLU A C 1
ATOM 1360 O O . GLU A 1 171 ? -22.959 3.498 22.371 1.00 89.00 171 GLU A O 1
ATOM 1365 N N . SER A 1 172 ? -22.098 1.922 21.042 1.00 91.25 172 SER A N 1
ATOM 1366 C CA . SER A 1 172 ? -22.951 0.847 21.568 1.00 91.25 172 SER A CA 1
ATOM 1367 C C . SER A 1 172 ? -22.677 0.503 23.035 1.00 91.25 172 SER A C 1
ATOM 1369 O O . SER A 1 172 ? -23.559 -0.005 23.725 1.00 91.25 172 SER A O 1
ATOM 1371 N N . THR A 1 173 ? -21.457 0.763 23.516 1.00 89.94 173 THR A N 1
ATOM 1372 C CA . THR A 1 173 ? -21.049 0.477 24.899 1.00 89.94 173 THR A CA 1
ATOM 1373 C C . THR A 1 173 ? -21.311 1.621 25.865 1.00 89.94 173 THR A C 1
ATOM 1375 O O . THR A 1 173 ? -21.261 1.393 27.072 1.00 89.94 173 THR A O 1
ATOM 1378 N N . ALA A 1 174 ? -21.578 2.834 25.373 1.00 86.12 174 ALA A N 1
ATOM 1379 C CA . ALA A 1 174 ? -21.912 3.957 26.232 1.00 86.12 174 ALA A CA 1
ATOM 1380 C C . ALA A 1 174 ? -23.259 3.649 26.910 1.00 86.12 174 ALA A C 1
ATOM 1382 O O . ALA A 1 174 ? -24.284 3.592 26.224 1.00 86.12 174 ALA A O 1
ATOM 1383 N N . PRO A 1 175 ? -23.292 3.389 28.234 1.00 81.62 175 PRO A N 1
ATOM 1384 C CA . PRO A 1 175 ? -24.548 3.116 28.905 1.00 81.62 175 PRO A CA 1
ATOM 1385 C C . PRO A 1 175 ? -25.423 4.343 28.701 1.00 81.62 175 PRO A C 1
ATOM 1387 O O . PRO A 1 175 ? -24.996 5.461 28.992 1.00 81.62 175 PRO A O 1
ATOM 1390 N N . THR A 1 176 ? -26.628 4.136 28.173 1.00 72.69 176 THR A N 1
ATOM 1391 C CA . THR A 1 176 ? -27.653 5.171 28.072 1.00 72.69 176 THR A CA 1
ATOM 1392 C C . THR A 1 176 ? -27.974 5.634 29.489 1.00 72.69 176 THR A C 1
ATOM 1394 O O . THR A 1 176 ? -28.881 5.104 30.136 1.00 72.69 176 THR A O 1
ATOM 1397 N N . ALA A 1 177 ? -27.184 6.569 30.011 1.00 63.34 177 ALA A N 1
ATOM 1398 C CA . ALA A 1 177 ? -27.474 7.290 31.227 1.00 63.34 177 ALA A CA 1
ATOM 1399 C C . ALA A 1 177 ? -28.699 8.135 30.895 1.00 63.34 177 ALA A C 1
ATOM 1401 O O . ALA A 1 177 ? -28.596 9.226 30.337 1.00 63.34 177 ALA A O 1
ATOM 1402 N N . LYS A 1 178 ? -29.878 7.548 31.121 1.00 56.34 178 LYS A N 1
ATOM 1403 C CA . LYS A 1 178 ? -31.127 8.294 31.105 1.00 56.34 178 LYS A CA 1
ATOM 1404 C C . LYS A 1 178 ? -30.991 9.389 32.172 1.00 56.34 178 LYS A C 1
ATOM 1406 O O . LYS A 1 178 ? -30.611 9.035 33.292 1.00 56.34 178 LYS A O 1
ATOM 1411 N N . PRO A 1 179 ? -31.224 10.666 31.827 1.00 63.03 179 PRO A N 1
ATOM 1412 C CA . PRO A 1 179 ? -31.372 11.712 32.830 1.00 63.03 179 PRO A CA 1
ATOM 1413 C C . PRO A 1 179 ? -32.553 11.412 33.761 1.00 63.03 179 PRO A C 1
ATOM 1415 O O . PRO A 1 179 ? -33.511 10.734 33.310 1.00 63.03 179 PRO A O 1
#

Sequence (179 aa):
MDARSRMEARRRKILMNAEARMNKIMGKPYEMKDALDAANVSGERNICNGFLNGEAATSFENEISTTAFNARLNDSVLLGILTRLSYFFGLSWIFNENLLYPFLIAGVPWAILNSGLNFQASGILPSLLLFTGVQQLTVLIVYKIIAFFRTLTQYFSLYLFCFIIIHCIVESTAPTAKP

Foldseek 3Di:
DDPVVVVVVVVVVVVVVVVVVVCVVVVPPDPPPDPPDDDDDPDDDPPDDPDPPPDDDPPPPPVVVVVVVVVVLVVLLVLLVVLLVCVVVVVCVVVVVDPCRSCVVPVLVVLVVVLPDPPPPPDCQLVVVVVVVDDSVVVVVVVSVVVSVVVSVVSVVSSVVSNVVVVVVVVVPPPPPPD

Organism: Rhodnius prolixus (NCBI:txid13249)